Protein AF-A0A226NAA1-F1 (afdb_monomer_lite)

Sequence (173 aa):
SNGHEFVFLLKGHEDLRQDERVMQLFGLVNTLLANDPTSLRKNLSIQRYAVIPLSTNSGLIGWVPHCDTLHALIRDYREKKKILLNIEHRIMLRMAPDYDHLTLMQKVEVFEHAVNNTAGDDLAKLLWLKSPSSEVWFDRRTNYTRSLAVMSMVGYILGLGDRHVLEESIDLK

Foldseek 3Di:
DPPDDWDKDKAFQAACPVVQVVLVVQVVVQVVLCPDPVSVVLVQGADHWDWAGPDRGITITTDDPQWDFLLVLLVVQCVVVVHDSCQLVVQLCVVPVPLVPDDPVVVVVSNVRSPVVDDPCSVVVSLVVLAPDPVSSVVLVSNVVSNVVSCVVSCVVVVVPDDDSRPDIRRND

Structure (mmCIF, N/CA/C/O backbone):
data_AF-A0A226NAA1-F1
#
_entry.id   AF-A0A226NAA1-F1
#
loop_
_atom_site.group_PDB
_atom_site.id
_atom_site.type_symbol
_atom_site.label_atom_id
_atom_site.label_alt_id
_atom_site.label_comp_id
_atom_site.label_asym_id
_atom_site.label_entity_id
_atom_site.label_seq_id
_atom_site.pdbx_PDB_ins_code
_atom_site.Cartn_x
_atom_site.Cartn_y
_atom_site.Cartn_z
_atom_site.occupancy
_atom_site.B_iso_or_equiv
_atom_site.auth_seq_id
_atom_site.auth_comp_id
_atom_site.auth_asym_id
_atom_site.auth_atom_id
_atom_site.pdbx_PDB_model_num
ATOM 1 N N . SER A 1 1 ? -32.104 -4.957 16.824 1.00 73.69 1 SER A N 1
ATOM 2 C CA . SER A 1 1 ? -31.114 -4.660 15.765 1.00 73.69 1 SER A CA 1
ATOM 3 C C . SER A 1 1 ? -30.760 -3.179 15.832 1.00 73.69 1 SER A C 1
ATOM 5 O O . SER A 1 1 ? -31.586 -2.402 16.292 1.00 73.69 1 SER A O 1
ATOM 7 N N . ASN A 1 2 ? -29.545 -2.780 15.442 1.00 87.12 2 ASN A N 1
ATOM 8 C CA . ASN A 1 2 ? -29.074 -1.383 15.496 1.00 87.12 2 ASN A CA 1
ATOM 9 C C . ASN A 1 2 ? -29.376 -0.572 14.215 1.00 87.12 2 ASN A C 1
ATOM 11 O O . ASN A 1 2 ? -28.965 0.578 14.130 1.00 87.12 2 ASN A O 1
ATOM 15 N N . GLY A 1 3 ? -30.041 -1.162 13.214 1.00 93.31 3 GLY A N 1
ATOM 16 C CA . GLY A 1 3 ? -30.456 -0.484 11.977 1.00 93.31 3 GLY A CA 1
ATOM 17 C C . GLY A 1 3 ? -29.345 -0.210 10.957 1.00 93.31 3 GLY A C 1
ATOM 18 O O . GLY A 1 3 ? -29.615 0.439 9.955 1.00 93.31 3 GLY A O 1
ATOM 19 N N . HIS A 1 4 ? -28.119 -0.685 11.192 1.00 91.50 4 HIS A N 1
ATOM 20 C CA . HIS A 1 4 ? -26.992 -0.472 10.284 1.00 91.50 4 HIS A CA 1
ATOM 21 C C . HIS A 1 4 ? -26.835 -1.648 9.316 1.00 91.50 4 HIS A C 1
ATOM 23 O O . HIS A 1 4 ? -27.004 -2.806 9.706 1.00 91.50 4 HIS A O 1
ATOM 29 N N . GLU A 1 5 ? -26.482 -1.350 8.068 1.00 90.19 5 GLU A N 1
ATOM 30 C CA . GLU A 1 5 ? -26.122 -2.362 7.078 1.00 90.19 5 GLU A CA 1
ATOM 31 C C . GLU A 1 5 ? -24.692 -2.859 7.314 1.00 90.19 5 GLU A C 1
ATOM 33 O O . GLU A 1 5 ? -23.765 -2.072 7.510 1.00 90.19 5 GLU A O 1
ATOM 38 N N . PHE A 1 6 ? -24.513 -4.179 7.276 1.00 90.81 6 PHE A N 1
ATOM 39 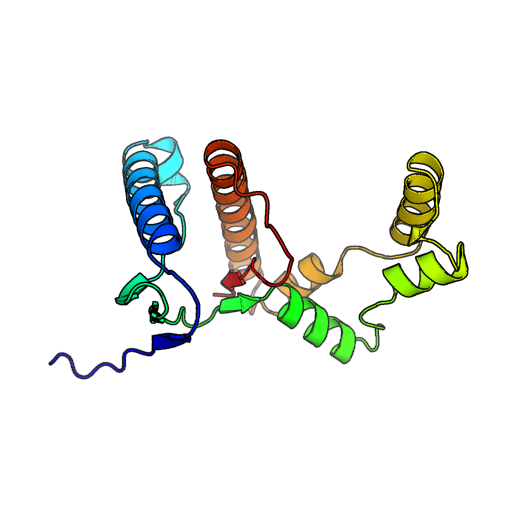C CA . PHE A 1 6 ? -23.209 -4.826 7.374 1.00 90.81 6 PHE A CA 1
ATOM 40 C C . PHE A 1 6 ? -22.961 -5.625 6.101 1.00 90.81 6 PHE A C 1
ATOM 42 O O . PHE A 1 6 ? -23.665 -6.595 5.821 1.00 90.81 6 PHE A O 1
ATOM 49 N N . VAL A 1 7 ? -21.964 -5.202 5.328 1.00 93.38 7 VAL A N 1
ATOM 50 C CA . VAL A 1 7 ? -21.614 -5.830 4.053 1.00 93.38 7 VAL A CA 1
ATOM 51 C C . VAL A 1 7 ? -20.553 -6.901 4.286 1.00 93.38 7 VAL A C 1
ATOM 53 O O . VAL A 1 7 ? -19.558 -6.673 4.976 1.00 93.38 7 VAL A O 1
ATOM 56 N N . PHE A 1 8 ? -20.758 -8.068 3.680 1.00 93.50 8 PHE A N 1
ATOM 57 C CA . PHE A 1 8 ? -19.823 -9.186 3.712 1.00 93.50 8 PHE A CA 1
ATOM 58 C C . PHE A 1 8 ? -19.543 -9.679 2.295 1.00 93.50 8 PHE A C 1
ATOM 60 O O . PHE A 1 8 ? -20.434 -9.721 1.448 1.00 93.50 8 PHE A O 1
ATOM 67 N N . LEU A 1 9 ? -18.304 -10.092 2.065 1.00 93.31 9 LEU A N 1
ATOM 68 C CA . LEU A 1 9 ? -17.876 -10.832 0.892 1.00 93.31 9 LEU A CA 1
ATOM 69 C C . LEU A 1 9 ? -17.964 -12.329 1.203 1.00 93.31 9 LEU A C 1
ATOM 71 O O . LEU A 1 9 ? -17.280 -12.820 2.100 1.00 93.31 9 LEU A O 1
ATOM 75 N N . LEU A 1 10 ? -18.793 -13.057 0.456 1.00 94.38 10 LEU A N 1
ATOM 76 C CA . LEU A 1 10 ? -18.831 -14.516 0.510 1.00 94.38 10 LEU A CA 1
ATOM 77 C C . LEU A 1 10 ? -17.742 -15.079 -0.405 1.00 94.38 10 LEU A C 1
ATOM 79 O O . LEU A 1 10 ? -17.817 -14.923 -1.623 1.00 94.38 10 LEU A O 1
ATOM 83 N N . LYS A 1 11 ? -16.759 -15.760 0.184 1.00 92.19 11 LYS A N 1
ATOM 84 C CA . LYS A 1 11 ? -15.747 -16.518 -0.553 1.00 92.19 11 LYS A CA 1
ATOM 85 C C . LYS A 1 11 ? -16.091 -18.003 -0.541 1.00 92.19 11 LYS A C 1
ATOM 87 O O . LYS A 1 11 ? -16.369 -18.580 0.511 1.00 92.19 11 LYS A O 1
ATOM 92 N N . GLY A 1 12 ? -16.071 -18.609 -1.723 1.00 92.12 12 GLY A N 1
ATOM 93 C CA . GLY A 1 12 ? -16.217 -20.048 -1.922 1.00 92.12 12 GLY A CA 1
ATOM 94 C C . GLY A 1 12 ? -14.925 -20.661 -2.449 1.00 92.12 12 GLY A C 1
ATOM 95 O O . GLY A 1 12 ? -14.108 -19.968 -3.045 1.00 92.12 12 GLY A O 1
ATOM 96 N N . HIS A 1 13 ? -14.774 -21.967 -2.244 1.00 89.69 13 HIS A N 1
ATOM 97 C CA . HIS A 1 13 ? -13.590 -22.760 -2.582 1.00 89.69 13 HIS A CA 1
ATOM 98 C C . HIS A 1 13 ? -12.290 -22.304 -1.897 1.00 89.69 13 HIS A C 1
ATOM 100 O O . HIS A 1 13 ? -11.205 -22.581 -2.396 1.00 89.69 13 HIS A O 1
ATOM 106 N N . GLU A 1 14 ? -12.397 -21.655 -0.737 1.00 89.00 14 GLU A N 1
ATOM 107 C CA . GLU A 1 14 ? -11.257 -21.140 0.026 1.00 89.00 14 GLU A CA 1
ATOM 108 C C . GLU A 1 14 ? -11.453 -21.428 1.522 1.00 89.00 14 GLU A C 1
ATOM 110 O O . GLU A 1 14 ? -12.557 -21.266 2.054 1.00 89.00 14 GLU A O 1
ATOM 115 N N . ASP A 1 15 ? -10.395 -21.885 2.192 1.00 90.56 15 ASP A N 1
ATOM 116 C CA . ASP A 1 15 ? -10.399 -22.178 3.627 1.00 90.56 15 ASP A CA 1
ATOM 117 C C . ASP A 1 15 ? -9.938 -20.955 4.428 1.00 90.56 15 ASP A C 1
ATOM 119 O O . ASP A 1 15 ? -8.744 -20.718 4.591 1.00 90.56 15 ASP A O 1
ATOM 123 N N . LEU A 1 16 ? -10.887 -20.197 4.981 1.00 92.38 16 LEU A N 1
ATOM 124 C CA . LEU A 1 16 ? -10.593 -18.940 5.684 1.00 92.38 16 LEU A CA 1
ATOM 125 C C . LEU A 1 16 ? -10.092 -19.115 7.128 1.00 92.38 16 LEU A C 1
ATOM 127 O O . LEU A 1 16 ? -9.976 -18.140 7.873 1.00 92.38 16 LEU A O 1
ATOM 131 N N . ARG A 1 17 ? -9.826 -20.346 7.582 1.00 92.31 17 ARG A N 1
ATOM 132 C CA . ARG A 1 17 ? -9.329 -20.576 8.950 1.00 92.31 17 ARG A CA 1
ATOM 133 C C . ARG A 1 17 ? -7.948 -19.969 9.165 1.00 92.31 17 ARG A C 1
ATOM 135 O O . ARG A 1 17 ? -7.649 -19.543 10.277 1.00 92.31 17 ARG A O 1
ATOM 142 N N . GLN A 1 18 ? -7.105 -19.927 8.135 1.00 88.88 18 GLN A N 1
ATOM 143 C CA . GLN A 1 18 ? -5.799 -19.276 8.237 1.00 88.88 18 GLN A CA 1
ATOM 144 C C . GLN A 1 18 ? -5.963 -17.764 8.428 1.00 88.88 18 GLN A C 1
ATOM 146 O O . GLN A 1 18 ? -5.437 -17.223 9.400 1.00 88.88 18 GLN A O 1
ATOM 151 N N . ASP A 1 19 ? -6.774 -17.112 7.596 1.00 89.88 19 ASP A N 1
ATOM 152 C CA . ASP A 1 19 ? -7.109 -15.689 7.697 1.00 89.88 19 ASP A CA 1
ATOM 153 C C . ASP A 1 19 ? -7.693 -15.326 9.069 1.00 89.88 19 ASP A C 1
ATOM 155 O O . ASP A 1 19 ? -7.299 -14.329 9.676 1.00 89.88 19 ASP A O 1
ATOM 159 N N . GLU A 1 20 ? -8.577 -16.167 9.615 1.00 92.19 20 GLU A N 1
ATOM 160 C CA . GLU A 1 20 ? -9.130 -15.988 10.960 1.00 92.19 20 GLU A CA 1
ATOM 161 C C . GLU A 1 20 ? -8.019 -15.926 12.025 1.00 92.19 20 GLU A C 1
ATOM 163 O O . GLU A 1 20 ? -8.011 -15.033 12.880 1.00 92.19 20 GLU A O 1
ATOM 168 N N . ARG A 1 21 ? -7.041 -16.841 11.966 1.00 92.31 21 ARG A N 1
ATOM 169 C CA . ARG A 1 21 ? -5.905 -16.859 12.905 1.00 92.31 21 ARG A CA 1
ATOM 170 C C . ARG A 1 21 ? -4.985 -15.661 12.718 1.00 92.31 21 ARG A C 1
ATOM 172 O O . ARG A 1 21 ? -4.522 -15.103 13.715 1.00 92.31 21 ARG A O 1
ATOM 179 N N . VAL A 1 22 ? -4.766 -15.220 11.482 1.00 91.06 22 VAL A N 1
ATOM 180 C CA . VAL A 1 22 ? -4.003 -13.997 11.199 1.00 91.06 22 VAL A CA 1
ATOM 181 C C . VAL A 1 22 ? -4.704 -12.772 11.804 1.00 91.06 22 VAL A C 1
ATOM 183 O O . VAL A 1 22 ? -4.064 -11.981 12.499 1.00 91.06 22 VAL A O 1
ATOM 186 N N . MET A 1 23 ? -6.030 -12.651 11.670 1.00 92.56 23 MET A N 1
ATOM 187 C CA . MET A 1 23 ? -6.801 -11.556 12.283 1.00 92.56 23 MET A CA 1
ATOM 188 C C . MET A 1 23 ? -6.803 -11.598 13.821 1.00 92.56 23 MET A C 1
ATOM 190 O O . MET A 1 23 ? -6.835 -10.544 14.474 1.00 92.56 23 MET A O 1
ATOM 194 N N . GLN A 1 24 ? -6.744 -12.791 14.423 1.00 93.44 24 GLN A N 1
ATOM 195 C CA . GLN A 1 24 ? -6.554 -12.956 15.871 1.00 93.44 24 GLN A CA 1
ATOM 196 C C . GLN A 1 24 ? -5.169 -12.464 16.307 1.00 93.44 24 GLN A C 1
ATOM 198 O O . GLN A 1 24 ? -5.072 -11.679 17.255 1.00 93.44 24 GLN A O 1
ATOM 203 N N . LEU A 1 25 ? -4.112 -12.850 15.586 1.00 92.69 25 LEU A N 1
ATOM 204 C CA . LEU A 1 25 ? -2.752 -12.378 15.845 1.00 92.69 25 LEU A CA 1
ATOM 205 C C . LEU A 1 25 ? -2.653 -10.854 15.724 1.00 92.69 25 LEU A C 1
ATOM 207 O O . LEU A 1 25 ? -2.083 -10.209 16.599 1.00 92.69 25 LEU A O 1
ATOM 211 N N . PHE A 1 26 ? -3.257 -10.252 14.698 1.00 93.19 26 PHE A N 1
ATOM 212 C CA . PHE A 1 26 ? -3.297 -8.792 14.571 1.00 93.19 26 PHE A CA 1
ATOM 213 C C . PHE A 1 26 ? -4.017 -8.131 15.753 1.00 93.19 26 PHE A C 1
ATOM 215 O O . PHE A 1 26 ? -3.639 -7.040 16.176 1.00 93.19 26 PHE A O 1
ATOM 222 N N . GLY A 1 27 ? -5.024 -8.794 16.333 1.00 94.25 27 GLY A N 1
ATOM 223 C CA . GLY A 1 27 ? -5.667 -8.345 17.569 1.00 94.25 27 GLY A CA 1
ATOM 224 C C . GLY A 1 27 ? -4.697 -8.305 18.752 1.00 94.25 27 GLY A C 1
ATOM 225 O O . GLY A 1 27 ? -4.650 -7.314 19.487 1.00 94.25 27 GLY A O 1
ATOM 226 N N . LEU A 1 28 ? -3.879 -9.349 18.901 1.00 95.19 28 LEU A N 1
ATOM 227 C CA . LEU A 1 28 ? -2.814 -9.390 19.901 1.00 95.19 28 LEU A CA 1
ATOM 228 C C . LEU A 1 28 ? -1.777 -8.285 19.659 1.00 95.19 28 LEU A C 1
ATOM 230 O O . LEU A 1 28 ? -1.455 -7.550 20.589 1.00 95.19 28 LEU A O 1
ATOM 234 N N . VAL A 1 29 ? -1.305 -8.111 18.421 1.00 94.75 29 VAL A N 1
ATOM 235 C CA . VAL A 1 29 ? -0.335 -7.057 18.080 1.00 94.75 29 VAL A CA 1
ATOM 236 C C . VAL A 1 29 ? -0.888 -5.672 18.411 1.00 94.75 29 VAL A C 1
ATOM 238 O O . VAL A 1 29 ? -0.199 -4.890 19.057 1.00 94.75 29 VAL A O 1
ATOM 241 N N . ASN A 1 30 ? -2.145 -5.380 18.066 1.00 94.31 30 ASN A N 1
ATOM 242 C CA . ASN A 1 30 ? -2.780 -4.108 18.424 1.00 94.31 30 ASN A CA 1
ATOM 243 C C . ASN A 1 30 ? -2.849 -3.894 19.940 1.00 94.31 30 ASN A C 1
ATOM 245 O O . ASN A 1 30 ? -2.644 -2.778 20.409 1.00 94.31 30 ASN A O 1
ATOM 249 N N . THR A 1 31 ? -3.089 -4.957 20.709 1.00 95.88 31 THR A N 1
ATOM 250 C CA . THR A 1 31 ? -3.079 -4.889 22.178 1.00 95.88 31 THR A CA 1
ATOM 251 C C . THR A 1 31 ? -1.682 -4.547 22.702 1.00 95.88 31 THR A C 1
ATOM 253 O O . THR A 1 31 ? -1.537 -3.692 23.571 1.00 95.88 31 THR A O 1
ATOM 256 N N . LEU A 1 32 ? -0.637 -5.160 22.140 1.00 95.44 32 LEU A N 1
ATOM 257 C CA . LEU A 1 32 ? 0.751 -4.871 22.511 1.00 95.44 32 LEU A CA 1
ATOM 258 C C . LEU A 1 32 ? 1.164 -3.440 22.133 1.00 95.44 32 LEU A C 1
ATOM 260 O O . LEU A 1 32 ? 1.765 -2.746 22.950 1.00 95.44 32 LEU A O 1
ATOM 264 N N . LEU A 1 33 ? 0.801 -2.978 20.932 1.00 94.00 33 LEU A N 1
ATOM 265 C CA . LEU A 1 33 ? 1.081 -1.615 20.466 1.00 94.00 33 LEU A CA 1
ATOM 266 C C . LEU A 1 33 ? 0.355 -0.554 21.303 1.00 94.00 33 LEU A C 1
ATOM 268 O O . LEU A 1 33 ? 0.915 0.510 21.550 1.00 94.00 33 LEU A O 1
ATOM 272 N N . ALA A 1 34 ? -0.865 -0.840 21.760 1.00 94.31 34 ALA A N 1
ATOM 273 C CA . ALA A 1 34 ? -1.613 0.064 22.630 1.00 94.31 34 ALA A CA 1
ATOM 274 C C . ALA A 1 34 ? -1.029 0.139 24.052 1.00 94.31 34 ALA A C 1
ATOM 276 O O . ALA A 1 34 ? -1.131 1.180 24.699 1.00 94.31 34 ALA A O 1
ATOM 277 N N . ASN A 1 35 ? -0.403 -0.941 24.529 1.00 95.94 35 ASN A N 1
ATOM 278 C CA . ASN A 1 35 ? 0.216 -0.999 25.854 1.00 95.94 35 ASN A CA 1
ATOM 279 C C . ASN A 1 35 ? 1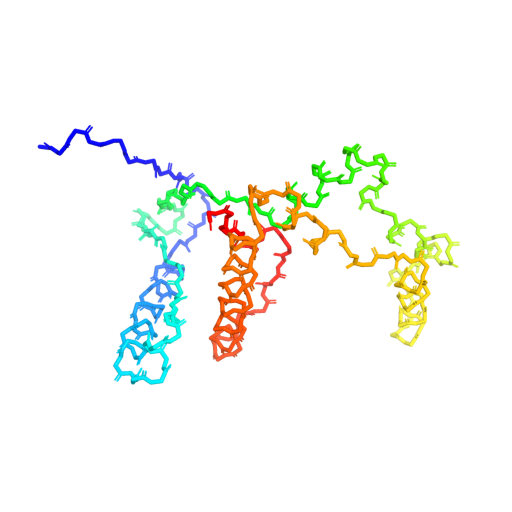.581 -0.292 25.919 1.00 95.94 35 ASN A C 1
ATOM 281 O O . ASN A 1 35 ? 1.992 0.119 27.003 1.00 95.94 35 ASN A O 1
ATOM 285 N N . ASP A 1 36 ? 2.287 -0.135 24.795 1.00 95.31 36 ASP A N 1
ATOM 286 C CA . ASP A 1 36 ? 3.520 0.655 24.731 1.00 95.31 36 ASP A CA 1
ATOM 287 C C . ASP A 1 36 ? 3.208 2.159 24.566 1.00 95.31 36 ASP A C 1
ATOM 289 O O . ASP A 1 36 ? 2.683 2.566 23.525 1.00 95.31 36 ASP A O 1
ATOM 293 N N . PRO A 1 37 ? 3.582 3.035 25.523 1.00 94.25 37 PRO A N 1
ATOM 294 C CA . PRO A 1 37 ? 3.285 4.467 25.444 1.00 94.25 37 PRO A CA 1
ATOM 295 C C . PRO A 1 37 ? 3.862 5.155 24.201 1.00 94.25 37 PRO A C 1
ATOM 297 O O . PRO A 1 37 ? 3.293 6.134 23.713 1.00 94.25 37 PRO A O 1
ATOM 300 N N . THR A 1 38 ? 4.996 4.674 23.683 1.00 94.88 38 THR A N 1
ATOM 301 C CA . THR A 1 38 ? 5.641 5.268 22.502 1.00 94.88 38 THR A CA 1
ATOM 302 C C . THR A 1 38 ? 4.848 4.970 21.232 1.00 94.88 38 THR A C 1
ATOM 304 O O . THR A 1 38 ? 4.644 5.860 20.401 1.00 94.88 38 THR A O 1
ATOM 307 N N . SER A 1 39 ? 4.388 3.729 21.092 1.00 90.94 39 SER A N 1
ATOM 308 C CA . SER A 1 39 ? 3.549 3.255 19.991 1.00 90.94 39 SER A CA 1
ATOM 309 C C . SER A 1 39 ? 2.142 3.843 20.058 1.00 90.94 39 SER A C 1
ATOM 311 O O . SER A 1 39 ? 1.631 4.316 19.039 1.00 90.94 39 SER A O 1
ATOM 313 N N . LEU A 1 40 ? 1.569 3.934 21.262 1.00 88.88 40 LEU A N 1
ATOM 314 C CA . LEU A 1 40 ? 0.273 4.561 21.504 1.00 88.88 40 LEU A CA 1
ATOM 315 C C . LEU A 1 40 ? 0.275 6.040 21.100 1.00 88.88 40 LEU A C 1
ATOM 317 O O . LEU A 1 40 ? -0.608 6.473 20.370 1.00 88.88 40 LEU A O 1
ATOM 321 N N . ARG A 1 41 ? 1.308 6.812 21.474 1.00 90.75 41 ARG A N 1
ATOM 322 C CA . ARG A 1 41 ? 1.451 8.224 21.051 1.00 90.75 41 ARG A CA 1
ATOM 323 C C . ARG A 1 41 ? 1.500 8.403 19.531 1.00 90.75 41 ARG A C 1
ATOM 325 O O . ARG A 1 41 ? 1.196 9.482 19.031 1.00 90.75 41 ARG A O 1
ATOM 332 N N . LYS A 1 42 ? 1.921 7.373 18.794 1.00 89.94 42 LYS A N 1
ATOM 333 C CA . LYS A 1 42 ? 1.989 7.364 17.326 1.00 89.94 42 LYS A CA 1
ATOM 334 C C . LYS A 1 42 ? 0.736 6.762 16.678 1.00 89.94 42 LYS A C 1
ATOM 336 O O . LYS A 1 42 ? 0.689 6.710 15.450 1.00 89.94 42 LYS A O 1
ATOM 341 N N . ASN A 1 43 ? -0.255 6.333 17.465 1.00 88.81 43 ASN A N 1
ATOM 342 C CA . ASN A 1 43 ? -1.465 5.646 17.007 1.00 88.81 43 ASN A CA 1
ATOM 343 C C . ASN A 1 43 ? -1.157 4.457 16.077 1.00 88.81 43 ASN A C 1
ATOM 345 O O . ASN A 1 43 ? -1.807 4.273 15.048 1.00 88.81 43 ASN A O 1
ATOM 349 N N . LEU A 1 44 ? -0.126 3.668 16.403 1.00 90.00 44 LEU A N 1
ATOM 350 C CA . LEU A 1 44 ? 0.214 2.482 15.617 1.00 90.00 44 LEU A CA 1
ATOM 351 C C . LEU A 1 44 ? -0.848 1.403 15.815 1.00 90.00 44 LEU A C 1
ATOM 353 O O . LEU A 1 44 ? -1.091 0.958 16.934 1.00 90.00 44 LEU A O 1
ATOM 357 N N . SER A 1 45 ? -1.463 0.971 14.721 1.00 89.69 45 SER A N 1
ATOM 358 C CA . SER A 1 45 ? -2.425 -0.124 14.723 1.00 89.69 45 SER A CA 1
ATOM 359 C C . SER A 1 45 ? -2.492 -0.785 13.350 1.00 89.69 45 SER A C 1
ATOM 361 O O . SER A 1 45 ? -2.144 -0.186 12.331 1.00 89.69 45 SER A O 1
ATOM 363 N N . ILE A 1 46 ? -2.923 -2.038 13.346 1.00 89.44 46 ILE A N 1
ATOM 364 C CA . ILE A 1 46 ? -3.222 -2.829 12.160 1.00 89.44 46 ILE A CA 1
ATOM 365 C C . ILE A 1 46 ? -4.726 -2.794 11.941 1.00 89.44 46 ILE A C 1
ATOM 367 O O . ILE A 1 46 ? -5.496 -3.142 12.846 1.00 89.44 46 ILE A O 1
ATOM 371 N N . GLN A 1 47 ? -5.136 -2.418 10.732 1.00 88.31 47 GLN A N 1
ATOM 372 C CA . GLN A 1 47 ? -6.527 -2.513 10.321 1.00 88.31 47 GLN A CA 1
ATOM 373 C C . GLN A 1 47 ? -6.911 -3.989 10.195 1.00 88.31 47 GLN A C 1
ATOM 375 O O . GLN A 1 47 ? -6.278 -4.751 9.469 1.00 88.31 47 GLN A O 1
ATOM 380 N N . ARG A 1 48 ? -7.953 -4.393 10.921 1.00 90.31 48 ARG A N 1
ATOM 381 C CA . ARG A 1 48 ? -8.477 -5.762 10.900 1.00 90.31 48 ARG A CA 1
ATOM 382 C C . ARG A 1 48 ? -9.856 -5.773 10.274 1.00 90.31 48 ARG A C 1
ATOM 384 O O . ARG A 1 48 ? -10.613 -4.815 10.421 1.00 90.31 48 ARG A O 1
ATOM 391 N N . TYR A 1 49 ? -10.199 -6.893 9.665 1.00 91.19 49 TYR A N 1
ATOM 392 C CA . TYR A 1 49 ? -11.539 -7.165 9.169 1.00 91.19 49 TYR A CA 1
ATOM 393 C C . TYR A 1 49 ? -12.073 -8.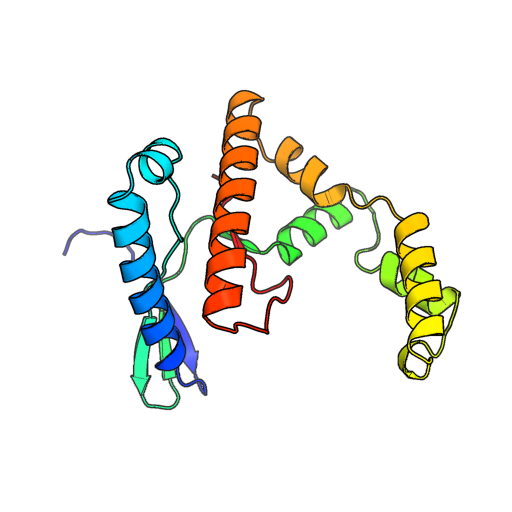460 9.775 1.00 91.19 49 TYR A C 1
ATOM 395 O O . TYR A 1 49 ? -11.325 -9.283 10.305 1.00 91.19 49 TYR A O 1
ATOM 403 N N . ALA A 1 50 ? -13.394 -8.611 9.757 1.00 92.62 50 ALA A N 1
ATOM 404 C CA . ALA A 1 50 ? -14.026 -9.824 10.252 1.00 92.62 50 ALA A CA 1
ATOM 405 C C . ALA A 1 50 ? -13.767 -10.975 9.274 1.00 92.62 50 ALA A C 1
ATOM 407 O O . ALA A 1 50 ? -13.936 -10.805 8.071 1.00 92.62 50 ALA A O 1
ATOM 408 N N . VAL A 1 51 ? -13.409 -12.146 9.789 1.00 94.81 51 VAL A N 1
ATOM 409 C CA . VAL A 1 51 ? -13.321 -13.386 9.014 1.00 94.81 51 VAL A CA 1
ATOM 410 C C . VAL A 1 51 ? -14.141 -14.431 9.749 1.00 94.81 51 VAL A C 1
ATOM 412 O O . VAL A 1 51 ? -13.929 -14.656 10.939 1.00 94.81 51 VAL A O 1
ATOM 415 N N . ILE A 1 52 ? -15.109 -15.027 9.058 1.00 95.00 52 ILE A N 1
ATOM 416 C CA . ILE A 1 52 ? -16.042 -16.001 9.626 1.00 95.00 52 ILE A CA 1
ATOM 417 C C . ILE A 1 52 ? -16.024 -17.245 8.731 1.00 95.00 52 ILE A C 1
ATOM 419 O O . ILE A 1 52 ? -16.726 -17.280 7.714 1.00 95.00 52 ILE A O 1
ATOM 423 N N . PRO A 1 53 ? -15.224 -18.270 9.071 1.00 94.44 53 PRO A N 1
ATOM 424 C CA . PRO A 1 53 ? -15.261 -19.547 8.370 1.00 94.44 53 PRO A CA 1
ATOM 425 C C . PRO A 1 53 ? -16.647 -20.189 8.518 1.00 94.44 53 PRO A C 1
ATOM 427 O O . PRO A 1 53 ? -17.165 -20.311 9.627 1.00 94.44 53 PRO A O 1
ATOM 430 N N . LEU A 1 54 ? -17.254 -20.597 7.403 1.00 93.81 54 LEU A N 1
ATOM 431 C CA . LEU A 1 54 ? -18.545 -21.298 7.394 1.00 93.81 54 LEU A CA 1
ATOM 432 C C . LEU A 1 54 ? -18.366 -22.806 7.174 1.00 93.81 54 LEU A C 1
ATOM 434 O O . LEU A 1 54 ? -19.119 -23.612 7.711 1.00 93.81 54 LEU A O 1
ATOM 438 N N . SER A 1 55 ? -17.367 -23.189 6.379 1.00 92.94 55 SER A N 1
ATOM 439 C CA . SER A 1 55 ? -16.954 -24.572 6.137 1.00 92.94 55 SER A CA 1
ATOM 440 C C . SER A 1 55 ? -15.454 -24.613 5.821 1.00 92.94 55 SER A C 1
ATOM 442 O O . SER A 1 55 ? -14.794 -23.576 5.816 1.00 92.94 55 SER A O 1
ATOM 444 N N . THR A 1 56 ? -14.903 -25.791 5.516 1.00 91.25 56 THR A N 1
ATOM 445 C CA . THR A 1 56 ? -13.511 -25.908 5.043 1.00 91.25 56 THR A CA 1
ATOM 446 C C . THR A 1 56 ? -13.286 -25.281 3.668 1.00 91.25 56 THR A C 1
ATOM 448 O O . THR A 1 56 ? -12.143 -25.093 3.281 1.00 91.25 56 THR A O 1
ATOM 451 N N . ASN A 1 57 ? -14.354 -24.983 2.921 1.00 92.44 57 ASN A N 1
ATOM 452 C CA . ASN A 1 57 ? -14.276 -24.487 1.547 1.00 92.44 57 ASN A CA 1
ATOM 453 C C . ASN A 1 57 ? -15.085 -23.197 1.360 1.00 92.44 57 ASN A C 1
ATOM 455 O O . ASN A 1 57 ? -15.394 -22.826 0.230 1.00 92.44 57 ASN A O 1
ATOM 459 N N . SER A 1 58 ? -15.532 -22.549 2.433 1.00 93.88 58 SER A N 1
ATOM 460 C CA . SER A 1 58 ? -16.313 -21.320 2.316 1.00 93.88 58 SER A CA 1
ATOM 461 C C . SER A 1 58 ? -16.256 -20.493 3.585 1.00 93.88 58 SER A C 1
ATOM 463 O O . SER A 1 58 ? -16.291 -21.036 4.692 1.00 93.88 58 SER A O 1
ATOM 465 N N . GLY A 1 59 ? -16.337 -19.178 3.443 1.00 94.56 59 GLY A N 1
ATOM 466 C CA . GLY A 1 59 ? -16.512 -18.287 4.578 1.00 94.56 59 GLY A CA 1
ATOM 467 C C . GLY A 1 59 ? -16.862 -16.864 4.172 1.00 94.56 59 GLY A C 1
ATOM 468 O O . GLY A 1 59 ? -16.959 -16.534 2.989 1.00 94.56 59 GLY A O 1
ATOM 469 N N . LEU A 1 60 ? -17.087 -16.028 5.177 1.00 95.19 60 LEU A N 1
ATOM 470 C CA . LEU A 1 60 ? -17.411 -14.618 5.012 1.00 95.19 60 LEU A CA 1
ATOM 471 C C . LEU A 1 60 ? -16.222 -13.757 5.421 1.00 95.19 60 LEU A C 1
ATOM 473 O O . LEU A 1 60 ? -15.608 -13.990 6.463 1.00 95.19 60 LEU A O 1
ATOM 477 N N . ILE A 1 61 ? -15.960 -12.718 4.639 1.00 93.69 61 ILE A N 1
ATOM 478 C CA . ILE A 1 61 ? -15.021 -11.649 4.965 1.00 93.69 61 ILE A CA 1
ATOM 479 C C . ILE A 1 61 ? -15.819 -10.356 5.121 1.00 93.69 61 ILE A C 1
ATOM 481 O O . ILE A 1 61 ? -16.608 -9.996 4.252 1.00 93.69 61 ILE A O 1
ATOM 485 N N . GLY A 1 62 ? -15.652 -9.660 6.241 1.00 92.88 62 GLY A N 1
ATOM 486 C CA . GLY A 1 62 ? -16.270 -8.361 6.478 1.00 92.88 62 GLY A CA 1
ATOM 487 C C . GLY A 1 62 ? -15.718 -7.328 5.505 1.00 92.88 62 GLY A C 1
ATOM 488 O O . GLY A 1 62 ? -14.503 -7.178 5.384 1.00 92.88 62 GLY A O 1
ATOM 489 N N . TRP A 1 63 ? -16.604 -6.615 4.816 1.00 89.75 63 TRP A N 1
ATOM 490 C CA . TRP A 1 63 ? -16.189 -5.586 3.873 1.00 89.75 63 TRP A CA 1
ATOM 491 C C . TRP A 1 63 ? -15.541 -4.414 4.610 1.00 89.75 63 TRP A C 1
ATOM 493 O O . TRP A 1 63 ? -16.116 -3.886 5.566 1.00 89.75 63 TRP A O 1
ATOM 503 N N . VAL A 1 64 ? -14.365 -3.981 4.153 1.00 86.25 64 VAL A N 1
ATOM 504 C CA . VAL A 1 64 ? -13.702 -2.791 4.695 1.00 86.25 64 VAL A CA 1
ATOM 505 C C . VAL A 1 64 ? -14.165 -1.575 3.891 1.00 86.25 64 VAL A C 1
ATOM 507 O O . VAL A 1 64 ? -13.853 -1.468 2.703 1.00 86.25 64 VAL A O 1
ATOM 510 N N . PRO A 1 65 ? -14.953 -0.664 4.484 1.00 81.88 65 PRO A N 1
ATOM 511 C CA . PRO A 1 65 ? -15.439 0.499 3.762 1.00 81.88 65 PRO A CA 1
ATOM 512 C C . PRO A 1 65 ? -14.297 1.488 3.502 1.00 81.88 65 PRO A C 1
ATOM 514 O O . PRO A 1 65 ? -13.388 1.623 4.314 1.00 81.88 65 PRO A O 1
ATOM 517 N N . HIS A 1 66 ? -14.404 2.244 2.407 1.00 79.69 66 HIS A N 1
ATOM 518 C CA . HIS A 1 66 ? -13.495 3.348 2.055 1.00 79.69 66 HIS A CA 1
ATOM 519 C C . HIS A 1 66 ? -12.027 2.974 1.791 1.00 79.69 66 HIS A C 1
ATOM 521 O O . HIS A 1 66 ? -11.173 3.858 1.758 1.00 79.69 66 HIS A O 1
ATOM 527 N N . CYS A 1 67 ? -11.740 1.700 1.540 1.00 78.06 67 CYS A N 1
ATOM 528 C CA . CYS A 1 67 ? -10.432 1.261 1.074 1.00 78.06 67 CYS A CA 1
ATOM 529 C C . CYS A 1 67 ? -10.430 1.085 -0.446 1.00 78.06 67 CYS A C 1
ATOM 531 O O . CYS A 1 67 ? -11.329 0.454 -0.999 1.00 78.06 67 CYS A O 1
ATOM 533 N N . ASP A 1 68 ? -9.380 1.588 -1.093 1.00 80.06 68 ASP A N 1
ATOM 534 C CA . ASP A 1 68 ? -9.054 1.266 -2.482 1.00 80.06 68 ASP A CA 1
ATOM 535 C C . ASP A 1 68 ? -7.768 0.423 -2.493 1.00 80.06 68 ASP A C 1
ATOM 537 O O . ASP A 1 68 ? -6.877 0.611 -1.660 1.00 80.06 68 ASP A O 1
ATOM 541 N N . THR A 1 69 ? -7.630 -0.500 -3.443 1.00 83.88 69 THR A N 1
ATOM 542 C CA . THR A 1 69 ? -6.357 -1.215 -3.626 1.00 83.88 69 THR A CA 1
ATOM 543 C C . THR A 1 69 ? -5.317 -0.298 -4.259 1.00 83.88 69 THR A C 1
ATOM 545 O O . THR A 1 69 ? -5.652 0.554 -5.091 1.00 83.88 69 THR A O 1
ATOM 548 N N . LEU A 1 70 ? -4.038 -0.488 -3.920 1.00 83.31 70 LEU A N 1
ATOM 549 C CA . LEU A 1 70 ? -2.940 0.258 -4.541 1.00 83.31 70 LEU A CA 1
ATOM 550 C C . LEU A 1 70 ? -2.972 0.133 -6.075 1.00 83.31 70 LEU A C 1
ATOM 552 O O . LEU A 1 70 ? -2.765 1.114 -6.791 1.00 83.31 70 LEU A O 1
ATOM 556 N N . HIS A 1 71 ? -3.321 -1.050 -6.589 1.00 85.88 71 HIS A N 1
ATOM 557 C CA . HIS A 1 71 ? -3.518 -1.263 -8.020 1.00 85.88 71 HIS A CA 1
ATOM 558 C C . HIS A 1 71 ? -4.619 -0.373 -8.616 1.00 85.88 71 HIS A C 1
ATOM 560 O O . HIS A 1 71 ? -4.377 0.291 -9.625 1.00 85.88 71 HIS A O 1
ATOM 566 N N . ALA A 1 72 ? -5.817 -0.351 -8.016 1.00 87.88 72 ALA A N 1
ATOM 567 C CA . ALA A 1 72 ? -6.922 0.475 -8.507 1.00 87.88 72 ALA A CA 1
ATOM 568 C C . ALA A 1 72 ? -6.534 1.959 -8.499 1.00 87.88 72 ALA A C 1
ATOM 570 O O . ALA A 1 72 ? -6.735 2.668 -9.481 1.00 87.88 72 ALA A O 1
ATOM 571 N N . LEU A 1 73 ? -5.864 2.390 -7.432 1.00 88.75 73 LEU A N 1
ATOM 572 C CA . LEU A 1 73 ? -5.372 3.748 -7.273 1.00 88.75 73 LEU A CA 1
ATOM 573 C C . LEU A 1 73 ? -4.402 4.181 -8.375 1.00 88.75 73 LEU A C 1
ATOM 575 O O . LEU A 1 73 ? -4.590 5.234 -8.993 1.00 88.75 73 LEU A O 1
ATOM 579 N N . ILE A 1 74 ? -3.380 3.368 -8.641 1.00 90.62 74 ILE A N 1
ATOM 580 C CA . ILE A 1 74 ? -2.399 3.639 -9.697 1.00 90.62 74 ILE A CA 1
ATOM 581 C C . ILE A 1 74 ? -3.068 3.590 -11.072 1.00 90.62 74 ILE A C 1
ATOM 583 O O . ILE A 1 74 ? -2.803 4.456 -11.908 1.00 90.62 74 ILE A O 1
ATOM 587 N N . ARG A 1 75 ? -3.952 2.615 -11.312 1.00 91.88 75 ARG A N 1
ATOM 588 C CA . ARG A 1 75 ? -4.678 2.475 -12.579 1.00 91.88 75 ARG A CA 1
ATOM 589 C C . ARG A 1 75 ? -5.483 3.726 -12.904 1.00 91.88 75 ARG A C 1
ATOM 591 O O . ARG A 1 75 ? -5.291 4.299 -13.975 1.00 91.88 75 ARG A O 1
ATOM 598 N N . ASP A 1 76 ? -6.312 4.177 -11.971 1.00 91.25 76 ASP A N 1
ATOM 599 C CA . ASP A 1 76 ? -7.190 5.328 -12.174 1.00 91.25 76 ASP A CA 1
ATOM 600 C C . ASP A 1 76 ? -6.370 6.622 -12.357 1.00 91.25 76 ASP A C 1
ATOM 602 O O . ASP A 1 76 ? -6.681 7.472 -13.200 1.00 91.25 76 ASP A O 1
ATOM 606 N N . TYR A 1 77 ? -5.263 6.765 -11.615 1.00 93.06 77 TYR A N 1
ATOM 607 C CA . TYR A 1 77 ? -4.325 7.878 -11.780 1.00 93.06 77 TYR A CA 1
ATOM 608 C C . TYR A 1 77 ? -3.675 7.892 -13.172 1.00 93.06 77 TYR A C 1
ATOM 610 O O . TYR A 1 77 ? -3.684 8.925 -13.853 1.00 93.06 77 TYR A O 1
ATOM 618 N N . ARG A 1 78 ? -3.126 6.751 -13.607 1.00 94.69 78 ARG A N 1
ATOM 619 C CA . ARG A 1 78 ? -2.448 6.615 -14.903 1.00 94.69 78 ARG A CA 1
ATOM 620 C C . ARG A 1 78 ? -3.411 6.829 -16.061 1.00 94.69 78 ARG A C 1
ATOM 622 O O . ARG A 1 78 ? -3.076 7.568 -16.985 1.00 94.69 78 ARG A O 1
ATOM 629 N N . GLU A 1 79 ? -4.627 6.293 -15.983 1.00 94.56 79 GLU A N 1
ATOM 630 C CA . GLU A 1 79 ? -5.667 6.514 -16.990 1.00 94.56 79 GLU A CA 1
ATOM 631 C C . GLU A 1 79 ? -6.016 8.003 -17.130 1.00 94.56 79 GLU A C 1
ATOM 633 O O . GLU A 1 79 ? -6.067 8.539 -18.246 1.00 94.56 79 GLU A O 1
ATOM 638 N N . LYS A 1 80 ? -6.172 8.709 -16.002 1.00 94.38 80 LYS A N 1
ATOM 639 C CA . LYS A 1 80 ? -6.433 10.155 -15.982 1.00 94.38 80 LYS A CA 1
ATOM 640 C C . LYS A 1 80 ? -5.281 10.965 -16.578 1.00 94.38 80 LYS A C 1
ATOM 642 O O . LYS A 1 80 ? -5.520 11.967 -17.251 1.00 94.38 80 LYS A O 1
ATOM 647 N N . LYS A 1 81 ? -4.036 10.545 -16.346 1.00 93.69 81 LYS A N 1
ATOM 648 C CA . LYS A 1 81 ? -2.822 11.193 -16.872 1.00 93.69 81 LYS A CA 1
ATOM 649 C C . LYS A 1 81 ? -2.404 10.698 -18.259 1.00 93.69 81 LYS A C 1
ATOM 651 O O . LYS A 1 81 ? -1.411 11.193 -18.782 1.00 93.69 81 LYS A O 1
ATOM 656 N N . LYS A 1 82 ? -3.160 9.770 -18.861 1.00 94.88 82 LYS A N 1
ATOM 657 C CA . LYS A 1 82 ? -2.848 9.125 -20.151 1.00 94.88 82 LYS A CA 1
ATOM 658 C C . LYS A 1 82 ? -1.481 8.426 -20.163 1.00 94.88 82 LYS A C 1
ATOM 660 O O . LYS A 1 82 ? -0.821 8.346 -21.194 1.00 94.88 82 LYS A O 1
ATOM 665 N N . ILE A 1 83 ? -1.083 7.890 -19.012 1.00 94.25 83 ILE A N 1
ATOM 666 C CA . ILE A 1 83 ? 0.098 7.045 -18.844 1.00 94.25 83 ILE A CA 1
ATOM 667 C C . ILE A 1 83 ? -0.335 5.590 -19.049 1.00 94.25 83 ILE A C 1
ATOM 669 O O . ILE A 1 83 ? -1.393 5.169 -18.582 1.00 94.25 83 ILE A O 1
ATOM 673 N N . LEU A 1 84 ? 0.475 4.805 -19.756 1.00 93.75 84 LEU A N 1
ATOM 674 C CA . LEU A 1 84 ? 0.210 3.379 -19.943 1.00 93.75 84 LEU A CA 1
ATOM 675 C C . LEU A 1 84 ? 0.413 2.625 -18.622 1.00 93.75 84 LEU A C 1
ATOM 677 O O . LEU A 1 84 ? 1.463 2.750 -17.997 1.00 93.75 84 LEU A O 1
ATOM 681 N N . LEU A 1 85 ? -0.562 1.799 -18.223 1.00 92.38 85 LEU A N 1
ATOM 682 C CA . LEU A 1 85 ? -0.518 1.064 -16.951 1.00 92.38 85 LEU A CA 1
ATOM 683 C C . LEU A 1 85 ? 0.710 0.156 -16.831 1.00 92.38 85 LEU A C 1
ATOM 685 O O . LEU A 1 85 ? 1.291 0.067 -15.759 1.00 92.38 85 LEU A O 1
ATOM 689 N N . ASN A 1 86 ? 1.110 -0.483 -17.928 1.00 93.94 86 ASN A N 1
ATOM 690 C CA . ASN A 1 86 ? 2.223 -1.426 -17.983 1.00 93.94 86 ASN A CA 1
ATOM 691 C C . ASN A 1 86 ? 3.481 -0.831 -18.640 1.00 93.94 86 ASN A C 1
ATOM 693 O O . ASN A 1 86 ? 4.200 -1.550 -19.334 1.00 93.94 86 ASN A O 1
ATOM 697 N N . ILE A 1 87 ? 3.722 0.477 -18.494 1.00 94.56 87 ILE A N 1
ATOM 698 C CA . ILE A 1 87 ? 4.845 1.157 -19.155 1.00 94.56 87 ILE A CA 1
ATOM 699 C C . ILE A 1 87 ? 6.204 0.560 -18.767 1.00 94.56 87 ILE A C 1
ATOM 701 O O . ILE A 1 87 ? 7.014 0.309 -19.655 1.00 94.56 87 ILE A O 1
ATOM 705 N N . GLU A 1 88 ? 6.419 0.241 -17.491 1.00 94.56 88 GLU A N 1
ATOM 706 C CA . GLU A 1 88 ? 7.649 -0.375 -16.982 1.00 94.56 88 GLU A CA 1
ATOM 707 C C . GLU A 1 88 ? 7.887 -1.720 -17.665 1.00 94.56 88 GLU A C 1
ATOM 709 O O . GLU A 1 88 ? 8.925 -1.941 -18.282 1.00 94.56 88 GLU A O 1
ATOM 714 N N . HIS A 1 89 ? 6.873 -2.588 -17.653 1.00 93.50 89 HIS A N 1
ATOM 715 C CA . HIS A 1 89 ? 6.951 -3.907 -18.272 1.00 93.50 89 HIS A CA 1
ATOM 716 C C . HIS A 1 89 ? 7.170 -3.823 -19.791 1.00 93.50 89 HIS A C 1
ATOM 718 O O . HIS A 1 89 ? 7.938 -4.597 -20.356 1.00 93.50 89 HIS A O 1
ATOM 724 N N . ARG A 1 90 ? 6.561 -2.842 -20.473 1.00 94.38 90 ARG A N 1
ATOM 725 C CA . ARG A 1 90 ? 6.806 -2.605 -21.906 1.00 94.38 90 ARG A CA 1
ATOM 726 C C . ARG A 1 90 ? 8.234 -2.149 -22.189 1.00 94.38 90 ARG A C 1
ATOM 728 O O . ARG A 1 90 ? 8.773 -2.517 -23.228 1.00 94.38 90 ARG A O 1
ATOM 735 N N . ILE A 1 91 ? 8.830 -1.336 -21.316 1.00 94.75 91 ILE A N 1
ATOM 736 C CA . ILE A 1 91 ? 10.234 -0.923 -21.446 1.00 94.75 91 ILE A CA 1
ATOM 737 C C . ILE A 1 91 ? 11.146 -2.138 -21.257 1.00 94.75 91 ILE A C 1
ATOM 739 O O . ILE A 1 91 ? 12.030 -2.352 -22.084 1.00 94.75 91 ILE A O 1
ATOM 743 N N . MET A 1 92 ? 10.867 -2.978 -20.254 1.00 94.62 92 MET A N 1
ATOM 744 C CA . MET A 1 92 ? 11.606 -4.225 -20.023 1.00 94.62 92 MET A CA 1
ATOM 745 C C . MET A 1 92 ? 11.565 -5.143 -21.250 1.00 94.62 92 MET A C 1
ATOM 747 O O . MET A 1 92 ? 12.615 -5.524 -21.759 1.00 94.62 92 MET A O 1
ATOM 751 N N . LEU A 1 93 ? 10.372 -5.428 -21.785 1.00 94.31 93 LEU A N 1
ATOM 752 C CA . LEU A 1 93 ? 10.205 -6.296 -22.959 1.00 94.31 93 LEU A CA 1
ATOM 753 C C . LEU A 1 93 ? 10.775 -5.698 -24.251 1.00 94.31 93 LEU A C 1
ATOM 755 O O . LEU A 1 93 ? 11.151 -6.431 -25.161 1.00 94.31 93 LEU A O 1
ATOM 759 N N . ARG A 1 94 ? 10.848 -4.367 -24.359 1.00 94.50 94 ARG A N 1
ATOM 760 C CA . ARG A 1 94 ? 11.501 -3.709 -25.498 1.00 94.50 94 ARG A CA 1
ATOM 761 C C . ARG A 1 94 ? 13.018 -3.880 -25.449 1.00 94.50 94 ARG A C 1
ATOM 763 O O . ARG A 1 94 ? 13.631 -4.013 -26.503 1.00 94.50 94 ARG A O 1
ATOM 770 N N . MET A 1 95 ? 13.607 -3.845 -24.254 1.00 93.19 95 MET A N 1
ATOM 771 C CA . MET A 1 95 ? 15.040 -4.071 -24.060 1.00 93.19 95 MET A CA 1
ATOM 772 C C . MET A 1 95 ? 15.398 -5.553 -24.215 1.00 93.19 95 MET A C 1
ATOM 774 O O . MET A 1 95 ? 16.372 -5.879 -24.886 1.00 93.19 95 MET A O 1
ATOM 778 N N . ALA A 1 96 ? 14.596 -6.441 -23.628 1.00 94.38 96 ALA A N 1
ATOM 779 C CA . ALA A 1 96 ? 14.775 -7.883 -23.701 1.00 94.38 96 ALA A CA 1
ATOM 780 C C . ALA A 1 96 ? 13.416 -8.586 -23.890 1.00 94.38 96 ALA A C 1
ATOM 782 O O . ALA A 1 96 ? 12.689 -8.776 -22.911 1.00 94.38 96 ALA A O 1
ATOM 783 N N . PRO A 1 97 ? 13.071 -8.995 -25.128 1.00 92.56 97 PRO A N 1
ATOM 784 C CA . PRO A 1 97 ? 11.803 -9.667 -25.425 1.00 92.56 97 PRO A CA 1
ATOM 785 C C . PRO A 1 97 ? 11.602 -10.963 -24.630 1.00 92.56 97 PRO A C 1
ATOM 787 O O . PRO A 1 97 ? 10.492 -11.242 -24.189 1.00 92.56 97 PRO A O 1
ATOM 790 N N . ASP A 1 98 ? 12.685 -11.702 -24.378 1.00 93.00 98 ASP A N 1
ATOM 791 C CA . ASP A 1 98 ? 12.679 -12.972 -23.644 1.00 93.00 98 ASP A CA 1
ATOM 792 C C . ASP A 1 98 ? 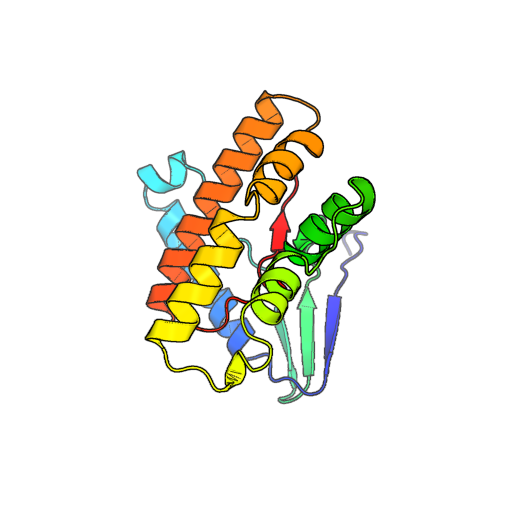13.065 -12.795 -22.166 1.00 93.00 98 ASP A C 1
ATOM 794 O O . ASP A 1 98 ? 13.902 -13.531 -21.637 1.00 93.00 98 ASP A O 1
ATOM 798 N N . TYR A 1 99 ? 12.466 -11.809 -21.484 1.00 90.94 99 TYR A N 1
ATOM 799 C CA . TYR A 1 99 ? 12.787 -11.469 -20.089 1.00 90.94 99 TYR A CA 1
ATOM 800 C C . TYR A 1 99 ? 12.757 -12.683 -19.144 1.00 90.94 99 TYR A C 1
ATOM 802 O O . TYR A 1 99 ? 13.628 -12.825 -18.283 1.00 90.94 99 TYR A O 1
ATOM 810 N N . ASP A 1 100 ? 11.793 -13.589 -19.319 1.00 91.88 100 ASP A N 1
ATOM 811 C CA . ASP A 1 100 ? 11.598 -14.737 -18.427 1.00 91.88 100 ASP A CA 1
ATOM 812 C C . ASP A 1 100 ? 12.781 -15.715 -18.436 1.00 91.88 100 ASP A C 1
ATOM 814 O O . ASP A 1 100 ? 13.106 -16.286 -17.388 1.00 91.88 100 ASP A O 1
ATOM 818 N N . HIS A 1 101 ? 13.475 -15.830 -19.573 1.00 93.62 101 HIS A N 1
ATOM 819 C CA . HIS A 1 101 ? 14.596 -16.749 -19.793 1.00 93.62 101 HIS A CA 1
ATOM 820 C C . HIS A 1 101 ? 15.966 -16.149 -19.443 1.00 93.62 101 HIS A C 1
ATOM 822 O O . HIS A 1 101 ? 16.986 -16.831 -19.549 1.00 93.62 101 HIS A O 1
ATOM 828 N N . LEU A 1 102 ? 16.012 -14.885 -19.018 1.00 94.12 102 LEU A N 1
ATOM 829 C CA . LEU A 1 102 ? 17.254 -14.221 -18.636 1.00 94.12 102 LEU A CA 1
ATOM 830 C C . LEU A 1 102 ? 17.825 -14.767 -17.321 1.00 94.12 102 LEU A C 1
ATOM 832 O O . LEU A 1 102 ? 17.096 -15.130 -16.391 1.00 94.12 102 LEU A O 1
ATOM 836 N N . THR A 1 103 ? 19.155 -14.743 -17.211 1.00 96.00 103 THR A N 1
ATOM 837 C CA . THR A 1 103 ? 19.852 -14.988 -15.940 1.00 96.00 103 THR A CA 1
ATOM 838 C C . THR A 1 103 ? 19.545 -13.885 -14.924 1.00 96.00 103 THR A C 1
ATOM 840 O O . THR A 1 103 ? 19.130 -12.785 -15.291 1.00 96.00 103 THR A O 1
ATOM 843 N N . LEU A 1 104 ? 19.783 -14.143 -13.633 1.00 95.62 104 LEU A N 1
ATOM 844 C CA . LEU A 1 104 ? 19.498 -13.171 -12.571 1.00 95.62 104 LEU A CA 1
ATOM 845 C C . LEU A 1 104 ? 20.164 -11.808 -12.825 1.00 95.62 104 LEU A C 1
ATOM 847 O O . LEU A 1 104 ? 19.500 -10.783 -12.725 1.00 95.62 104 LEU A O 1
ATOM 851 N N . MET A 1 105 ? 21.444 -11.797 -13.208 1.00 95.19 105 MET A N 1
ATOM 852 C CA . MET A 1 105 ? 22.175 -10.549 -13.467 1.00 95.19 105 MET A CA 1
ATOM 853 C C . MET A 1 105 ? 21.595 -9.768 -14.649 1.00 95.19 105 MET A C 1
ATOM 855 O O . MET A 1 105 ? 21.450 -8.554 -14.569 1.00 95.19 105 MET A O 1
ATOM 859 N N . GLN A 1 106 ? 21.189 -10.463 -15.713 1.00 94.50 106 GLN A N 1
ATOM 860 C CA . GLN A 1 106 ? 20.527 -9.835 -16.859 1.00 94.50 106 GLN A CA 1
ATOM 861 C C . GLN A 1 106 ? 19.137 -9.294 -16.487 1.00 94.50 106 GLN A C 1
ATOM 863 O O . GLN A 1 106 ? 18.748 -8.222 -16.942 1.00 94.50 106 GLN A O 1
ATOM 868 N N . LYS A 1 107 ? 18.388 -9.996 -15.624 1.00 95.06 107 LYS A N 1
ATOM 869 C CA . LYS A 1 107 ? 17.101 -9.500 -15.109 1.00 95.06 107 LYS A CA 1
ATOM 870 C C . LYS A 1 107 ? 17.267 -8.220 -14.296 1.00 95.06 107 LYS A C 1
ATOM 872 O O . LYS A 1 107 ? 16.424 -7.336 -14.431 1.00 95.06 107 LYS A O 1
ATOM 877 N N . VAL A 1 108 ? 18.326 -8.124 -13.487 1.00 95.69 108 VAL A N 1
ATOM 878 C CA . VAL A 1 108 ? 18.660 -6.910 -12.724 1.00 95.69 108 VAL A CA 1
ATOM 879 C C . VAL A 1 108 ? 18.943 -5.750 -13.673 1.00 95.69 108 VAL A C 1
ATOM 881 O O . VAL A 1 108 ? 18.339 -4.697 -13.517 1.00 95.69 108 VAL A O 1
ATOM 884 N N . GLU A 1 109 ? 19.764 -5.960 -14.702 1.00 95.56 109 GLU A N 1
ATOM 885 C CA . GLU A 1 109 ? 20.089 -4.921 -15.687 1.00 95.56 109 GLU A CA 1
ATOM 886 C C . GLU A 1 109 ? 18.835 -4.378 -16.396 1.00 95.56 109 GLU A C 1
ATOM 888 O O . GLU A 1 109 ? 18.613 -3.167 -16.458 1.00 95.56 109 GLU A O 1
ATOM 893 N N . VAL A 1 110 ? 17.963 -5.271 -16.878 1.00 95.94 110 VAL A N 1
ATOM 894 C CA . VAL A 1 110 ? 16.710 -4.883 -17.548 1.00 95.94 110 VAL A CA 1
ATOM 895 C C . VAL A 1 110 ? 15.743 -4.189 -16.582 1.00 95.94 110 VAL A C 1
ATOM 897 O O . VAL A 1 110 ? 15.054 -3.238 -16.962 1.00 95.94 110 VAL A O 1
ATOM 900 N N . PHE A 1 111 ? 15.687 -4.639 -15.327 1.00 94.81 111 PHE A N 1
ATOM 901 C CA . PHE A 1 111 ? 14.856 -4.027 -14.293 1.00 94.81 111 PHE A CA 1
ATOM 902 C C . PHE A 1 111 ? 15.334 -2.613 -13.943 1.00 94.81 111 PHE A C 1
ATOM 904 O O . PHE A 1 111 ? 14.539 -1.675 -13.981 1.00 94.81 111 PHE A O 1
ATOM 911 N N . GLU A 1 112 ? 16.628 -2.436 -13.669 1.00 95.69 112 GLU A N 1
ATOM 912 C CA . GLU A 1 112 ? 17.225 -1.126 -13.392 1.00 95.69 112 GLU A CA 1
ATOM 913 C C . GLU A 1 112 ? 17.028 -0.168 -14.566 1.00 95.69 112 GLU A C 1
ATOM 915 O O . GLU A 1 112 ? 16.684 0.997 -14.363 1.00 95.69 112 GLU A O 1
ATOM 920 N N . HIS A 1 113 ? 17.168 -0.656 -15.802 1.00 95.25 113 HIS A N 1
ATOM 921 C CA . HIS A 1 113 ? 16.878 0.141 -16.985 1.00 95.25 113 HIS A CA 1
ATOM 922 C C . HIS A 1 113 ? 15.431 0.655 -16.986 1.00 95.25 113 HIS A C 1
ATOM 924 O O . HIS A 1 113 ? 15.205 1.847 -17.193 1.00 95.25 113 HIS A O 1
ATOM 930 N N . ALA A 1 114 ? 14.443 -0.202 -16.722 1.00 95.62 114 ALA A N 1
ATOM 931 C CA . ALA A 1 114 ? 13.042 0.214 -16.687 1.00 95.62 114 ALA A CA 1
ATOM 932 C C . ALA A 1 114 ? 12.740 1.201 -15.548 1.00 95.62 114 ALA A C 1
ATOM 934 O O . ALA A 1 114 ? 12.035 2.189 -15.770 1.00 95.62 114 ALA A O 1
ATOM 935 N N . VAL A 1 115 ? 13.311 0.979 -14.361 1.00 94.81 115 VAL A N 1
ATOM 936 C CA . VAL A 1 115 ? 13.168 1.881 -13.208 1.00 94.81 115 VAL A CA 1
ATOM 937 C C . VAL A 1 115 ? 13.784 3.248 -13.503 1.00 94.81 115 VAL A C 1
ATOM 939 O O . VAL A 1 115 ? 13.140 4.265 -13.284 1.00 94.81 115 VAL A O 1
ATOM 942 N N . ASN A 1 116 ? 14.987 3.300 -14.077 1.00 95.69 116 ASN A N 1
ATOM 943 C CA . ASN A 1 116 ? 15.662 4.565 -14.389 1.00 95.69 116 ASN A CA 1
ATOM 944 C C . ASN A 1 116 ? 14.977 5.359 -15.517 1.00 95.69 116 ASN A C 1
ATOM 946 O O . ASN A 1 116 ? 15.151 6.573 -15.609 1.00 95.69 116 ASN A O 1
ATOM 950 N N . ASN A 1 117 ? 14.197 4.692 -16.373 1.00 94.75 117 ASN A N 1
ATOM 951 C CA . ASN A 1 117 ? 13.455 5.317 -17.473 1.00 94.75 117 ASN A CA 1
ATOM 952 C C . ASN A 1 117 ? 11.991 5.637 -17.126 1.00 94.75 117 ASN A C 1
ATOM 954 O O . ASN A 1 117 ? 11.247 6.112 -17.987 1.00 94.75 117 ASN A O 1
ATOM 958 N N . THR A 1 118 ? 11.554 5.392 -15.888 1.00 93.81 118 THR A N 1
ATOM 959 C CA . THR A 1 118 ? 10.197 5.705 -15.425 1.00 93.81 118 THR A CA 1
ATOM 960 C C . THR A 1 118 ? 10.235 6.496 -14.121 1.00 93.81 118 THR A C 1
ATOM 962 O O . THR A 1 118 ? 11.116 6.333 -13.286 1.00 93.81 118 THR A O 1
ATOM 965 N N . ALA A 1 119 ? 9.282 7.410 -13.939 1.00 90.31 119 ALA A N 1
ATOM 966 C CA . ALA A 1 119 ? 9.158 8.151 -12.690 1.00 90.31 119 ALA A CA 1
ATOM 967 C C . ALA A 1 119 ? 8.252 7.368 -11.728 1.00 90.31 119 ALA A C 1
ATOM 969 O O . ALA A 1 119 ? 7.052 7.261 -11.956 1.00 90.31 119 ALA A O 1
ATOM 970 N N . GLY A 1 120 ? 8.811 6.834 -10.640 1.00 90.50 120 GLY A N 1
ATOM 971 C CA . GLY A 1 120 ? 8.072 6.090 -9.607 1.00 90.50 120 GLY A CA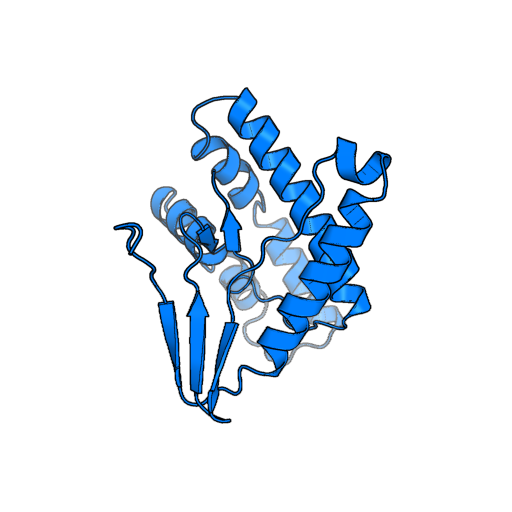 1
ATOM 972 C C . GLY A 1 120 ? 7.273 6.968 -8.632 1.00 90.50 120 GLY A C 1
ATOM 973 O O . GLY A 1 120 ? 7.181 6.641 -7.451 1.00 90.50 120 GLY A O 1
ATOM 974 N N . ASP A 1 121 ? 6.744 8.110 -9.078 1.00 94.25 121 ASP A N 1
ATOM 975 C CA . ASP A 1 121 ? 6.135 9.128 -8.208 1.00 94.25 121 ASP A CA 1
ATOM 976 C C . ASP A 1 121 ? 4.595 9.145 -8.220 1.00 94.25 121 ASP A C 1
ATOM 978 O O . ASP A 1 121 ? 3.973 9.991 -7.571 1.00 94.25 121 ASP A O 1
ATOM 982 N N . ASP A 1 122 ? 3.974 8.175 -8.896 1.00 93.19 122 ASP A N 1
ATOM 983 C CA . ASP A 1 122 ? 2.523 8.069 -9.067 1.00 93.19 122 ASP A CA 1
ATOM 984 C C . ASP A 1 122 ? 1.768 8.045 -7.738 1.00 93.19 122 ASP A C 1
ATOM 986 O O . ASP A 1 122 ? 0.853 8.842 -7.534 1.00 93.19 122 ASP A O 1
ATOM 990 N N . LEU A 1 123 ? 2.169 7.173 -6.806 1.00 90.94 123 LEU A N 1
ATOM 991 C CA . LEU A 1 123 ? 1.510 7.055 -5.503 1.00 90.94 123 LEU A CA 1
ATOM 992 C C . LEU A 1 123 ? 1.669 8.336 -4.675 1.00 90.94 123 LEU A C 1
ATOM 994 O O . LEU A 1 123 ? 0.712 8.800 -4.055 1.00 90.94 123 LEU A O 1
ATOM 998 N N . ALA A 1 124 ? 2.859 8.940 -4.692 1.00 91.44 124 ALA A N 1
ATOM 999 C CA . ALA A 1 124 ? 3.130 10.174 -3.962 1.00 91.44 124 ALA A CA 1
ATOM 1000 C C . ALA A 1 124 ? 2.274 11.337 -4.492 1.00 91.44 124 ALA A C 1
ATOM 1002 O O . ALA A 1 124 ? 1.637 12.052 -3.712 1.00 91.44 124 ALA A O 1
ATOM 1003 N N . LYS A 1 125 ? 2.201 11.490 -5.821 1.00 92.88 125 LYS A N 1
ATOM 1004 C CA . LYS A 1 125 ? 1.339 12.480 -6.481 1.00 92.88 125 LYS A CA 1
ATOM 1005 C C . LYS A 1 125 ? -0.136 12.195 -6.235 1.00 92.88 125 LYS A C 1
ATOM 1007 O O . LYS A 1 125 ? -0.906 13.125 -6.012 1.00 92.88 125 LYS A O 1
ATOM 1012 N N . LEU A 1 126 ? -0.543 10.931 -6.260 1.00 92.06 126 LEU A N 1
ATOM 1013 C CA . LEU A 1 126 ? -1.925 10.538 -6.031 1.00 92.06 126 LEU A CA 1
ATOM 1014 C C . LEU A 1 126 ? -2.381 10.841 -4.603 1.00 92.06 126 LEU A C 1
ATOM 1016 O O . LEU A 1 126 ? -3.459 11.405 -4.431 1.00 92.06 126 LEU A O 1
ATOM 1020 N N . LEU A 1 127 ? -1.567 10.514 -3.593 1.00 89.75 127 LEU A N 1
ATOM 1021 C CA . LEU A 1 127 ? -1.865 10.831 -2.194 1.00 89.75 127 LEU A CA 1
ATOM 1022 C C . LEU A 1 127 ? -2.079 12.334 -2.000 1.00 89.75 127 LEU A C 1
ATOM 1024 O O . LEU A 1 127 ? -2.987 12.738 -1.275 1.00 89.75 127 LEU A O 1
ATOM 1028 N N . TRP A 1 128 ? -1.286 13.164 -2.682 1.00 92.69 128 TRP A N 1
ATOM 1029 C CA . TRP A 1 128 ? -1.501 14.609 -2.708 1.00 92.69 128 TRP A CA 1
ATOM 1030 C C . TRP A 1 128 ? -2.825 14.977 -3.389 1.00 92.69 128 TRP A C 1
ATOM 1032 O O . TRP A 1 128 ? -3.661 15.643 -2.792 1.00 92.69 128 TRP A O 1
ATOM 1042 N N . LEU A 1 129 ? -3.059 14.493 -4.612 1.00 91.56 129 LEU A N 1
ATOM 1043 C CA . LEU A 1 129 ? -4.239 14.846 -5.412 1.00 91.56 129 LEU A CA 1
ATOM 1044 C C . LEU A 1 129 ? -5.573 14.374 -4.818 1.00 91.56 129 LEU A C 1
ATOM 1046 O O . LEU A 1 129 ? -6.598 14.997 -5.084 1.00 91.56 129 LEU A O 1
ATOM 1050 N N . LYS A 1 130 ? -5.584 13.273 -4.057 1.00 88.25 130 LYS A N 1
ATOM 1051 C CA . LYS A 1 130 ? -6.781 12.785 -3.352 1.00 88.25 130 LYS A CA 1
ATOM 1052 C C . LYS A 1 130 ? -7.018 13.492 -2.013 1.00 88.25 130 LYS A C 1
ATOM 1054 O O . LYS A 1 130 ? -8.058 13.261 -1.394 1.00 88.25 130 LYS A O 1
ATOM 1059 N N . SER A 1 131 ? -6.083 14.315 -1.541 1.00 91.44 131 SER A N 1
ATOM 1060 C CA . SER A 1 131 ? -6.217 15.029 -0.270 1.00 91.44 131 SER A CA 1
ATOM 1061 C C . SER A 1 131 ? -6.864 16.402 -0.481 1.00 91.44 131 SER A C 1
ATOM 1063 O O . SER A 1 131 ? -6.426 17.145 -1.356 1.00 91.44 131 SER A O 1
ATOM 1065 N N . PRO A 1 132 ? -7.903 16.762 0.298 1.00 92.31 132 PRO A N 1
ATOM 1066 C CA . PRO A 1 132 ? -8.590 18.046 0.150 1.00 92.31 132 PRO A CA 1
ATOM 1067 C C . PRO A 1 132 ? -7.732 19.232 0.612 1.00 92.31 132 PRO A C 1
ATOM 1069 O O . PRO A 1 132 ? -7.922 20.348 0.134 1.00 92.31 132 PRO A O 1
ATOM 1072 N N . SER A 1 133 ? -6.794 18.997 1.530 1.00 95.12 133 SER A N 1
ATOM 1073 C CA . SER A 1 133 ? -5.919 20.017 2.100 1.00 95.12 133 SER A CA 1
ATOM 1074 C C . SER A 1 133 ? -4.550 19.449 2.486 1.00 95.12 133 SER A C 1
ATOM 1076 O O . SER A 1 133 ? -4.345 18.231 2.530 1.00 95.12 133 SER A O 1
ATOM 1078 N N . SER A 1 134 ? -3.590 20.341 2.742 1.00 94.62 134 SER A N 1
ATOM 1079 C CA . SER A 1 134 ? -2.197 19.985 3.042 1.00 94.62 134 SER A CA 1
ATOM 1080 C C . SER A 1 134 ? -2.029 19.262 4.377 1.00 94.62 134 SER A C 1
ATOM 1082 O O . SER A 1 134 ? -1.195 18.368 4.492 1.00 94.62 134 SER A O 1
ATOM 1084 N N . GLU A 1 135 ? -2.821 19.630 5.379 1.00 95.06 135 GLU A N 1
ATOM 1085 C CA . GLU A 1 135 ? -2.833 18.999 6.694 1.00 95.06 135 GLU A CA 1
ATOM 1086 C C . GLU A 1 135 ? -3.393 17.576 6.609 1.00 95.06 135 GLU A C 1
ATOM 1088 O O . GLU A 1 135 ? -2.757 16.643 7.094 1.00 95.06 135 GLU A O 1
ATOM 1093 N N . VAL A 1 136 ? -4.487 17.376 5.863 1.00 93.06 136 VAL A N 1
ATOM 1094 C CA . VAL A 1 136 ? -5.049 16.039 5.624 1.00 93.06 136 VAL A CA 1
ATOM 1095 C C . VAL A 1 136 ? -4.062 15.168 4.847 1.00 93.06 136 VAL A C 1
ATOM 1097 O O . VAL A 1 136 ? -3.871 14.000 5.178 1.00 93.06 136 VAL A O 1
ATOM 1100 N N . TRP A 1 137 ? -3.378 15.725 3.845 1.00 94.12 137 TRP A N 1
ATOM 1101 C CA . TRP A 1 137 ? -2.310 15.008 3.146 1.00 94.12 137 TRP A CA 1
ATOM 1102 C C . TRP A 1 137 ? -1.183 14.578 4.091 1.00 94.12 137 TRP A C 1
ATOM 1104 O O . TRP A 1 137 ? -0.702 13.444 4.010 1.00 94.12 137 TRP A O 1
ATOM 1114 N N . PHE A 1 138 ? -0.750 15.475 4.979 1.00 93.62 138 PHE A N 1
ATOM 1115 C CA . PHE A 1 138 ? 0.321 15.192 5.925 1.00 93.62 138 PHE A CA 1
ATOM 1116 C C . PHE A 1 138 ? -0.064 14.058 6.880 1.00 93.62 138 PHE A C 1
ATOM 1118 O O . PHE A 1 138 ? 0.736 13.137 7.084 1.00 93.62 138 PHE A O 1
ATOM 1125 N N . ASP A 1 139 ? -1.292 14.079 7.396 1.00 90.69 139 ASP A N 1
ATOM 1126 C CA . ASP A 1 139 ? -1.822 13.035 8.272 1.00 90.69 139 ASP A CA 1
ATOM 1127 C C . ASP A 1 139 ? -1.957 11.697 7.537 1.00 90.69 139 ASP A C 1
ATOM 1129 O O . ASP A 1 139 ? -1.443 10.681 8.011 1.00 90.69 139 ASP A O 1
ATOM 1133 N N . ARG A 1 140 ? -2.526 11.688 6.324 1.00 89.62 140 ARG A N 1
ATOM 1134 C CA . ARG A 1 140 ? -2.635 10.480 5.485 1.00 89.62 140 ARG A CA 1
ATOM 1135 C C . ARG A 1 140 ? -1.285 9.861 5.177 1.00 89.62 140 ARG A C 1
ATOM 1137 O O . ARG A 1 140 ? -1.100 8.661 5.353 1.00 89.62 140 ARG A O 1
ATOM 1144 N N . ARG A 1 141 ? -0.309 10.668 4.760 1.00 92.06 141 ARG A N 1
ATOM 1145 C CA . ARG A 1 141 ? 1.057 10.198 4.489 1.00 92.06 141 ARG A CA 1
ATOM 1146 C C . ARG A 1 141 ? 1.714 9.632 5.749 1.00 92.06 141 ARG A C 1
ATOM 1148 O O . ARG A 1 141 ? 2.450 8.644 5.676 1.00 92.06 141 ARG A O 1
ATOM 1155 N N . THR A 1 142 ? 1.454 10.249 6.899 1.00 91.69 142 THR A N 1
ATOM 1156 C CA . THR A 1 142 ? 1.964 9.787 8.193 1.00 91.69 142 THR A CA 1
ATOM 1157 C C . THR A 1 142 ? 1.346 8.441 8.572 1.00 91.69 142 THR A C 1
ATOM 1159 O O . THR A 1 142 ? 2.078 7.517 8.931 1.00 91.69 142 THR A O 1
ATOM 1162 N N . ASN A 1 143 ? 0.029 8.292 8.424 1.00 89.00 143 ASN A N 1
ATOM 1163 C CA . ASN A 1 143 ? -0.690 7.045 8.688 1.00 89.00 143 ASN A CA 1
ATOM 1164 C C . ASN A 1 143 ? -0.296 5.934 7.707 1.00 89.00 143 ASN A C 1
ATOM 1166 O O . ASN A 1 143 ? -0.043 4.810 8.136 1.00 89.00 143 ASN A O 1
ATOM 1170 N N . TYR A 1 144 ? -0.145 6.247 6.418 1.00 89.50 144 TYR A N 1
ATOM 1171 C CA . TYR A 1 144 ? 0.351 5.318 5.400 1.00 89.50 144 TYR A CA 1
ATOM 1172 C C . TYR A 1 144 ? 1.744 4.783 5.760 1.00 89.50 144 TYR A C 1
ATOM 1174 O O . TYR A 1 144 ? 1.952 3.578 5.839 1.00 89.50 144 TYR A O 1
ATOM 1182 N N . THR A 1 145 ? 2.691 5.670 6.081 1.00 91.25 145 THR A N 1
ATOM 1183 C CA . THR A 1 145 ? 4.053 5.260 6.469 1.00 91.25 145 THR A CA 1
ATOM 1184 C C . THR A 1 145 ? 4.045 4.380 7.723 1.00 91.25 145 THR A C 1
ATOM 1186 O O . THR A 1 145 ? 4.759 3.380 7.795 1.00 91.25 145 THR A O 1
ATOM 1189 N N . ARG A 1 146 ? 3.233 4.738 8.726 1.00 90.75 146 ARG A N 1
ATOM 1190 C CA . ARG A 1 146 ? 3.121 3.990 9.987 1.00 90.75 146 ARG A CA 1
ATOM 1191 C C . ARG A 1 146 ? 2.497 2.610 9.788 1.00 90.75 146 ARG A C 1
ATOM 1193 O O . ARG A 1 146 ? 3.051 1.631 10.279 1.00 90.75 146 ARG A O 1
ATOM 1200 N N . SER A 1 147 ? 1.381 2.531 9.069 1.00 88.12 147 SER A N 1
ATOM 1201 C CA . SER A 1 147 ? 0.689 1.268 8.784 1.00 88.12 147 SER A CA 1
ATOM 1202 C C . SER A 1 147 ? 1.564 0.327 7.958 1.00 88.12 147 SER A C 1
ATOM 1204 O O . SER A 1 147 ? 1.721 -0.833 8.336 1.00 88.12 147 SER A O 1
ATOM 1206 N N . LEU A 1 148 ? 2.233 0.839 6.919 1.00 89.75 148 LEU A N 1
ATOM 1207 C CA . LEU A 1 148 ? 3.172 0.063 6.109 1.00 89.75 148 LEU A CA 1
ATOM 1208 C C . LEU A 1 148 ? 4.337 -0.483 6.945 1.00 89.75 148 LEU A C 1
ATOM 1210 O O . LEU A 1 148 ? 4.712 -1.646 6.794 1.00 89.75 148 LEU A O 1
ATOM 1214 N N . ALA A 1 149 ? 4.895 0.322 7.855 1.00 90.88 149 ALA A N 1
ATOM 1215 C CA . ALA A 1 149 ? 5.977 -0.116 8.736 1.00 90.88 149 ALA A CA 1
ATOM 1216 C C . ALA A 1 149 ? 5.528 -1.230 9.696 1.00 90.88 149 ALA A C 1
ATOM 1218 O O . ALA A 1 149 ? 6.221 -2.239 9.833 1.00 90.88 149 ALA A O 1
ATOM 1219 N N . VAL A 1 150 ? 4.359 -1.079 10.329 1.00 91.00 150 VAL A N 1
ATOM 1220 C CA . VAL A 1 150 ? 3.805 -2.099 11.234 1.00 91.00 150 VAL A CA 1
ATOM 1221 C C . VAL A 1 150 ? 3.525 -3.394 10.471 1.00 91.00 150 VAL A C 1
ATOM 1223 O O . VAL A 1 150 ? 3.988 -4.454 10.889 1.00 91.00 150 VAL A O 1
ATOM 1226 N N . MET A 1 151 ? 2.847 -3.311 9.323 1.00 89.69 151 MET A N 1
ATOM 1227 C CA . MET A 1 151 ? 2.550 -4.477 8.487 1.00 89.69 151 MET A CA 1
ATOM 1228 C C . MET A 1 151 ? 3.812 -5.149 7.949 1.00 89.69 151 MET A C 1
ATOM 1230 O O . MET A 1 151 ? 3.865 -6.373 7.893 1.00 89.69 151 MET A O 1
ATOM 1234 N N . SER A 1 152 ? 4.858 -4.385 7.629 1.00 89.19 152 SER A N 1
ATOM 1235 C CA . SER A 1 152 ? 6.141 -4.945 7.194 1.00 89.19 152 SER A CA 1
ATOM 1236 C C . SER A 1 152 ? 6.813 -5.765 8.295 1.00 89.19 152 SER A C 1
ATOM 1238 O O . SER A 1 152 ? 7.284 -6.869 8.034 1.00 89.19 152 SER A O 1
ATOM 1240 N N . MET A 1 153 ? 6.848 -5.256 9.531 1.00 91.44 153 MET A N 1
ATOM 1241 C CA . MET A 1 153 ? 7.464 -5.970 10.657 1.00 91.44 153 MET A CA 1
ATOM 1242 C C . MET A 1 153 ? 6.652 -7.197 11.068 1.00 91.44 153 MET A C 1
ATOM 1244 O O . MET A 1 153 ? 7.212 -8.266 11.296 1.00 91.44 153 MET A O 1
ATOM 1248 N N . VAL A 1 154 ? 5.328 -7.067 11.120 1.00 90.38 154 VAL A N 1
ATOM 1249 C CA . VAL A 1 154 ? 4.438 -8.174 11.488 1.00 90.38 154 VAL A CA 1
ATOM 1250 C C . VAL A 1 154 ? 4.413 -9.241 10.397 1.00 90.38 154 VAL A C 1
ATOM 1252 O O . VAL A 1 154 ? 4.515 -10.424 10.709 1.00 90.38 154 VAL A O 1
ATOM 1255 N N . GLY A 1 155 ? 4.350 -8.836 9.127 1.00 88.62 155 GLY A N 1
ATOM 1256 C CA . GLY A 1 155 ? 4.428 -9.740 7.982 1.00 88.62 155 GLY A CA 1
ATOM 1257 C C . GLY A 1 155 ? 5.753 -10.498 7.931 1.00 88.62 155 GLY A C 1
ATOM 1258 O O . GLY A 1 155 ? 5.747 -11.701 7.685 1.00 88.62 155 GLY A O 1
ATOM 1259 N N . TYR A 1 156 ? 6.870 -9.836 8.258 1.00 88.56 156 TYR A N 1
ATOM 1260 C CA . TYR A 1 156 ? 8.175 -10.491 8.385 1.00 88.56 156 TYR A CA 1
ATOM 1261 C C . TYR A 1 156 ? 8.186 -11.565 9.483 1.00 88.56 156 TYR A C 1
ATOM 1263 O O . TYR A 1 156 ? 8.646 -12.676 9.239 1.00 88.56 156 TYR A O 1
ATOM 1271 N N . ILE A 1 157 ? 7.645 -11.265 10.670 1.00 87.88 157 ILE A N 1
ATOM 1272 C CA . ILE A 1 157 ? 7.572 -12.224 11.788 1.00 87.88 157 ILE A CA 1
ATOM 1273 C C . ILE A 1 157 ? 6.673 -13.417 11.444 1.00 87.88 157 ILE A C 1
ATOM 1275 O O . ILE A 1 157 ? 6.994 -14.552 11.787 1.00 87.88 157 ILE A O 1
ATOM 1279 N N . LEU A 1 158 ? 5.545 -13.160 10.783 1.00 85.50 158 LEU A N 1
ATOM 1280 C CA . LEU A 1 158 ? 4.578 -14.190 10.413 1.00 85.50 158 LEU A CA 1
ATOM 1281 C C . LEU A 1 158 ? 5.039 -15.031 9.210 1.00 85.50 158 LEU A C 1
ATOM 1283 O O . LEU A 1 158 ? 4.548 -16.141 9.021 1.00 85.50 158 LEU A O 1
ATOM 1287 N N . GLY A 1 159 ? 5.974 -14.519 8.406 1.00 83.75 159 GLY A N 1
ATOM 1288 C CA . GLY A 1 159 ? 6.404 -15.156 7.163 1.00 83.75 159 GLY A CA 1
ATOM 1289 C C . GLY A 1 159 ? 5.388 -15.007 6.027 1.00 83.75 159 GLY A C 1
ATOM 1290 O O . GLY A 1 159 ? 5.312 -15.880 5.165 1.00 83.75 159 GLY A O 1
ATOM 1291 N N . LEU A 1 160 ? 4.602 -13.921 6.013 1.00 76.06 160 LEU A N 1
ATOM 1292 C CA . LEU A 1 160 ? 3.695 -13.615 4.901 1.00 76.06 160 LEU A CA 1
ATOM 1293 C C . LEU A 1 160 ? 4.522 -13.220 3.668 1.00 76.06 160 LEU A C 1
ATOM 1295 O O . LEU A 1 160 ? 5.041 -12.106 3.579 1.00 76.06 160 LEU A O 1
ATOM 1299 N N . GLY A 1 161 ? 4.695 -14.175 2.753 1.00 61.12 161 GLY A N 1
ATOM 1300 C CA . GLY A 1 161 ? 5.472 -14.010 1.52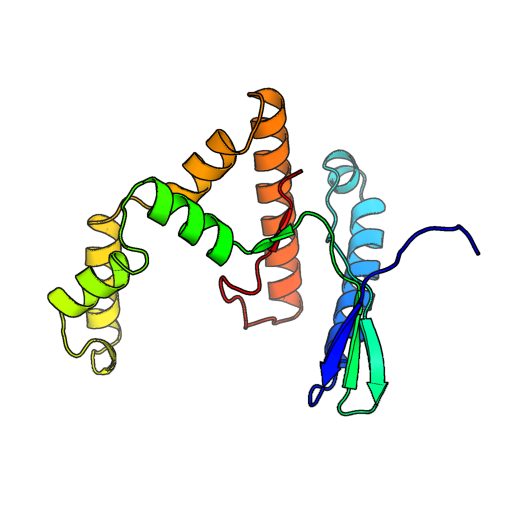3 1.00 61.12 161 GLY A CA 1
ATOM 1301 C C . GLY A 1 161 ? 4.691 -13.394 0.364 1.00 61.12 161 GLY A C 1
ATOM 1302 O O . GLY A 1 161 ? 5.311 -12.819 -0.529 1.00 61.12 161 GLY A O 1
ATOM 1303 N N . ASP A 1 162 ? 3.360 -13.478 0.395 1.00 60.91 162 ASP A N 1
ATOM 1304 C CA . ASP A 1 162 ? 2.499 -12.924 -0.646 1.00 60.91 162 ASP A CA 1
ATOM 1305 C C . ASP A 1 162 ? 2.153 -11.471 -0.298 1.00 60.91 162 ASP A C 1
ATOM 1307 O O . ASP A 1 162 ? 1.441 -11.187 0.665 1.00 60.91 162 ASP A O 1
ATOM 1311 N N . ARG A 1 163 ? 2.817 -10.540 -0.989 1.00 62.16 163 ARG A N 1
ATOM 1312 C CA . ARG A 1 163 ? 2.619 -9.087 -0.863 1.00 62.16 163 ARG A CA 1
ATOM 1313 C C . ARG A 1 163 ? 2.374 -8.509 -2.245 1.00 62.16 163 ARG A C 1
ATOM 1315 O O . ARG A 1 163 ? 3.124 -7.658 -2.731 1.00 62.16 163 ARG A O 1
ATOM 1322 N N . HIS A 1 164 ? 1.375 -9.044 -2.934 1.00 56.62 164 HIS A N 1
ATOM 1323 C CA . HIS A 1 164 ? 1.020 -8.525 -4.243 1.00 56.62 164 HIS A CA 1
ATOM 1324 C C . HIS A 1 164 ? 0.309 -7.171 -4.106 1.00 56.62 164 HIS A C 1
ATOM 1326 O O . HIS A 1 164 ? -0.474 -6.933 -3.193 1.00 56.62 164 HIS A O 1
ATOM 1332 N N . VAL A 1 165 ? 0.534 -6.270 -5.069 1.00 46.00 165 VAL A N 1
ATOM 1333 C CA . VAL A 1 165 ? -0.032 -4.898 -5.115 1.00 46.00 165 VAL A CA 1
ATOM 1334 C C . VAL A 1 165 ? -1.575 -4.874 -5.080 1.00 46.00 165 VAL A C 1
ATOM 1336 O O . VAL A 1 165 ? -2.193 -3.840 -4.827 1.00 46.00 165 VAL A O 1
ATOM 1339 N N . LEU A 1 166 ? -2.213 -6.015 -5.355 1.00 36.03 166 LEU A N 1
ATOM 1340 C CA . LEU A 1 166 ? -3.660 -6.207 -5.266 1.00 36.03 166 LEU A CA 1
ATOM 1341 C C . LEU A 1 166 ? -4.151 -6.418 -3.823 1.00 36.03 166 LEU A C 1
ATOM 1343 O O . LEU A 1 166 ? -5.310 -6.125 -3.544 1.00 36.03 166 LEU A O 1
ATOM 1347 N N . GLU A 1 167 ? -3.285 -6.895 -2.930 1.00 47.34 167 GLU A N 1
ATOM 1348 C CA . GLU A 1 167 ? -3.599 -7.220 -1.533 1.00 47.34 167 GLU A CA 1
ATOM 1349 C C . GLU A 1 167 ? -3.348 -6.031 -0.600 1.00 47.34 167 GLU A C 1
ATOM 1351 O O . GLU A 1 167 ? -4.007 -5.890 0.430 1.00 47.34 167 GLU A O 1
ATOM 1356 N N . GLU A 1 168 ? -2.446 -5.122 -0.984 1.00 56.97 168 GLU A N 1
ATOM 1357 C CA . GLU A 1 168 ? -2.213 -3.878 -0.255 1.00 56.97 168 GLU A CA 1
ATOM 1358 C C . GLU A 1 168 ? -3.339 -2.869 -0.535 1.00 56.97 168 GLU A C 1
ATOM 1360 O O . GLU A 1 168 ? -3.325 -2.088 -1.495 1.00 56.97 168 GLU A O 1
ATOM 1365 N N . SER A 1 169 ? -4.358 -2.895 0.324 1.00 58.16 169 SER A N 1
ATOM 1366 C CA . SER A 1 169 ? -5.397 -1.870 0.385 1.00 58.16 169 SER A CA 1
ATOM 1367 C C . SER A 1 169 ? -4.912 -0.648 1.162 1.00 58.16 169 SER A C 1
ATOM 1369 O O . SER A 1 169 ? -4.416 -0.782 2.282 1.00 58.16 169 SER A O 1
ATOM 1371 N N . ILE A 1 170 ? -5.106 0.543 0.600 1.00 58.47 170 ILE A N 1
ATOM 1372 C CA . ILE A 1 170 ? -4.813 1.813 1.262 1.00 58.47 170 ILE A CA 1
ATOM 1373 C C . ILE A 1 170 ? -6.138 2.433 1.699 1.00 58.47 170 ILE A C 1
ATOM 1375 O O . ILE A 1 170 ? -7.045 2.633 0.888 1.00 58.47 170 ILE A O 1
ATOM 1379 N N . ASP A 1 171 ? -6.243 2.754 2.988 1.00 59.69 171 ASP A N 1
ATOM 1380 C CA . ASP A 1 171 ? -7.304 3.631 3.475 1.00 59.69 171 ASP A CA 1
ATOM 1381 C C . ASP A 1 171 ? -6.990 5.072 3.053 1.00 59.69 171 ASP A C 1
ATOM 1383 O O . ASP A 1 171 ? -5.903 5.597 3.309 1.00 59.69 171 ASP A O 1
ATOM 1387 N N . LEU A 1 172 ? -7.933 5.690 2.347 1.00 50.12 172 LEU A N 1
ATOM 1388 C CA . LEU A 1 172 ? -7.802 7.037 1.796 1.00 50.12 172 LEU A CA 1
ATOM 1389 C C . LEU A 1 172 ? -8.588 8.072 2.591 1.00 50.12 172 LEU A C 1
ATOM 1391 O O . LEU A 1 172 ? -8.847 9.155 2.059 1.00 50.12 172 LEU A O 1
ATOM 1395 N N . LYS A 1 173 ? -8.997 7.767 3.824 1.00 42.91 173 LYS A N 1
ATOM 1396 C CA . LYS A 1 173 ? -9.526 8.782 4.736 1.00 42.91 173 LYS A CA 1
ATOM 1397 C C . LYS A 1 173 ? -8.430 9.612 5.382 1.00 42.91 173 LYS A C 1
ATOM 1399 O O . LYS A 1 173 ? -7.425 9.068 5.875 1.00 42.91 173 LYS A O 1
#

pLDDT: mean 88.85, std 10.91, range [36.03, 96.0]

Radius of gyration: 19.7 Å; chains: 1; bounding box: 53×46×51 Å

InterPro domains:
  IPR000403 Phosphatidylinositol 3-/4-kinase, catalytic domain [PF00454] (6-164)
  IPR000403 Phosphatidylinositol 3-/4-kinase, catalytic domain [PS50290] (1-173)
  IPR000403 Phosphatidylinositol 3-/4-kinase, catalytic domain [SM00146] (7-173)
  IPR011009 Protein kinase-like domain superfamily [SSF56112] (2-164)
  IPR018936 Phosphatidylinositol 3-/4-kinase, conserved site [PS00915] (10-24)
  IPR036940 Phosphatidylinositol 3-/4-kinase, catalytic domain superfamily [G3DSA:1.10.1070.11] (101-167)
  IPR050517 DNA Damage Response and Repair Kinase [PTHR11139] (1-164)

Organism: Callipepla squamata (NCBI:txid9009)

Secondary structure (DSSP, 8-state):
-------EEEEES--THHHHHHHHHHHHHHHHHHHSHHHHHTT-------EEEEETTEEEEE--TTEEEHHHHHHHHHHHHT--TTHHHHHHHHH-TTGGGS-HHHHHHHHHHHHHTS---HHHHHHHHT-SSHHHHHHHHHHHHHHHHHHHHHHHHHT-----TTT-EEE--